Protein AF-A0A2M6RAQ0-F1 (afdb_monomer_lite)

Structure (mmCIF, N/CA/C/O backbone):
data_AF-A0A2M6RAQ0-F1
#
_entry.id   AF-A0A2M6RAQ0-F1
#
loop_
_atom_site.group_PDB
_atom_site.id
_atom_site.type_symbol
_atom_site.label_atom_id
_atom_site.label_alt_id
_atom_site.label_comp_id
_atom_site.label_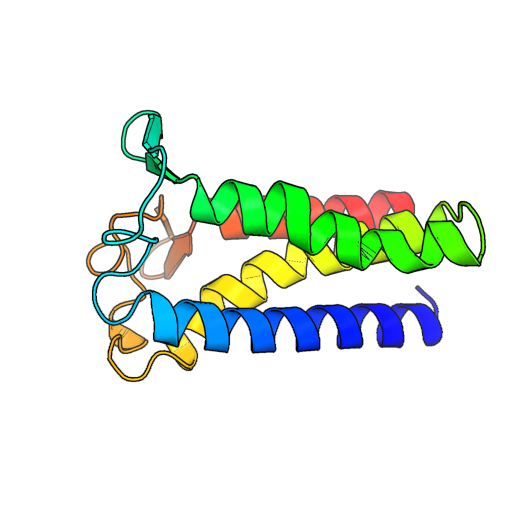asym_id
_atom_site.label_entity_id
_atom_site.label_seq_id
_atom_site.pdbx_PDB_ins_code
_atom_site.Cartn_x
_atom_site.Cartn_y
_atom_site.Cartn_z
_atom_site.occupancy
_atom_site.B_iso_or_equiv
_atom_site.auth_seq_id
_atom_site.auth_comp_id
_atom_site.auth_asym_id
_atom_site.auth_atom_id
_atom_site.pdbx_PDB_model_num
ATOM 1 N N . MET A 1 1 ? 1.925 4.044 -21.218 1.00 95.06 1 MET A N 1
ATOM 2 C CA . MET A 1 1 ? 1.913 2.630 -20.741 1.00 95.06 1 MET A CA 1
ATOM 3 C C . MET A 1 1 ? 1.610 1.641 -21.868 1.00 95.06 1 MET A C 1
ATOM 5 O O . MET A 1 1 ? 0.674 1.851 -22.633 1.00 95.06 1 MET A O 1
ATOM 9 N N . THR A 1 2 ? 2.380 0.558 -21.950 1.00 96.88 2 THR A N 1
ATOM 10 C CA . THR A 1 2 ? 2.241 -0.565 -22.895 1.00 96.88 2 THR A CA 1
ATOM 11 C C . THR A 1 2 ? 1.325 -1.677 -22.346 1.00 96.88 2 THR A C 1
ATOM 13 O O . THR A 1 2 ? 1.011 -1.672 -21.154 1.00 96.88 2 THR A O 1
ATOM 16 N N . PRO A 1 3 ? 0.905 -2.673 -23.157 1.00 97.75 3 PRO A N 1
ATOM 17 C CA . PRO A 1 3 ? 0.161 -3.832 -22.651 1.00 97.75 3 PRO A CA 1
ATOM 18 C C . PRO A 1 3 ? 0.882 -4.593 -21.527 1.00 97.75 3 PRO A C 1
ATOM 20 O O . PRO A 1 3 ? 0.240 -5.009 -20.565 1.00 97.75 3 PRO A O 1
ATOM 23 N N . SER A 1 4 ? 2.209 -4.731 -21.608 1.00 97.12 4 SER A N 1
ATOM 24 C CA . SER A 1 4 ? 3.012 -5.383 -20.565 1.00 97.12 4 SER A CA 1
ATOM 25 C C . SER A 1 4 ? 2.986 -4.602 -19.250 1.00 97.12 4 SER A C 1
ATOM 27 O O . SER A 1 4 ? 2.879 -5.207 -18.185 1.00 97.12 4 SER A O 1
ATOM 29 N N . ASP A 1 5 ? 2.998 -3.267 -19.312 1.00 98.12 5 ASP A N 1
ATOM 30 C CA . ASP A 1 5 ? 2.909 -2.417 -18.118 1.00 98.12 5 ASP A CA 1
ATOM 31 C C . ASP A 1 5 ? 1.579 -2.633 -17.385 1.00 98.12 5 ASP A C 1
ATOM 33 O O . ASP A 1 5 ? 1.542 -2.696 -16.158 1.00 98.12 5 ASP A O 1
ATOM 37 N N . TRP A 1 6 ? 0.481 -2.791 -18.132 1.00 98.19 6 TRP A N 1
ATOM 38 C CA . TRP A 1 6 ? -0.834 -3.070 -17.555 1.00 98.19 6 TRP A CA 1
ATOM 39 C C . TRP A 1 6 ? -0.921 -4.459 -16.919 1.00 98.19 6 TRP A C 1
ATOM 41 O O . TRP A 1 6 ? -1.605 -4.618 -15.908 1.00 98.19 6 TRP A O 1
ATOM 51 N N . ILE A 1 7 ? -0.199 -5.448 -17.454 1.00 98.44 7 ILE A N 1
ATOM 52 C CA . ILE A 1 7 ? -0.073 -6.768 -16.821 1.00 98.44 7 ILE A CA 1
ATOM 53 C C . ILE A 1 7 ? 0.669 -6.639 -15.488 1.00 98.44 7 ILE A C 1
ATOM 55 O O . ILE A 1 7 ? 0.181 -7.138 -14.476 1.00 98.44 7 ILE A O 1
ATOM 59 N N . VAL A 1 8 ? 1.807 -5.933 -15.460 1.00 98.38 8 VAL A N 1
ATOM 60 C CA . VAL A 1 8 ? 2.557 -5.674 -14.217 1.00 98.38 8 VAL A CA 1
ATOM 61 C C . VAL A 1 8 ? 1.675 -4.951 -13.203 1.00 98.38 8 VAL A C 1
ATOM 63 O O . VAL A 1 8 ? 1.560 -5.397 -12.064 1.00 98.38 8 VAL A O 1
ATOM 66 N N . PHE A 1 9 ? 0.994 -3.884 -13.625 1.00 98.69 9 PHE A N 1
ATOM 67 C CA . PHE A 1 9 ? 0.041 -3.161 -12.791 1.00 98.69 9 PHE A CA 1
ATOM 68 C C . PHE A 1 9 ? -1.016 -4.102 -12.201 1.00 98.69 9 PHE A C 1
ATOM 70 O O . PHE A 1 9 ? -1.206 -4.111 -10.987 1.00 98.69 9 PHE A O 1
ATOM 77 N N . GLY A 1 10 ? -1.659 -4.927 -13.033 1.00 98.69 10 GLY A N 1
ATOM 78 C CA . GLY A 1 10 ? -2.684 -5.878 -12.603 1.00 98.69 10 GLY A CA 1
ATOM 79 C C . GLY A 1 10 ? -2.167 -6.923 -11.613 1.00 98.69 10 GLY A C 1
ATOM 80 O O . GLY A 1 10 ? -2.848 -7.215 -10.632 1.00 98.69 10 GLY A O 1
ATOM 81 N N . LEU A 1 11 ? -0.949 -7.439 -11.811 1.00 98.62 11 LEU A N 1
ATOM 82 C CA . LEU A 1 11 ? -0.306 -8.362 -10.869 1.00 98.62 11 LEU A CA 1
ATOM 83 C C . LEU A 1 11 ? -0.052 -7.701 -9.512 1.00 98.62 11 LEU A C 1
ATOM 85 O O . LEU A 1 11 ? -0.335 -8.303 -8.477 1.00 98.62 11 LEU A O 1
ATOM 89 N N . VAL A 1 12 ? 0.422 -6.452 -9.508 1.00 98.69 12 VAL A N 1
ATOM 90 C CA . VAL A 1 12 ? 0.610 -5.679 -8.272 1.00 98.69 12 VAL A CA 1
ATOM 91 C C . VAL A 1 12 ? -0.733 -5.433 -7.582 1.00 98.69 12 VAL A C 1
ATOM 93 O O . VAL A 1 12 ? -0.826 -5.647 -6.377 1.00 98.69 12 VAL A O 1
ATOM 96 N N . GLN A 1 13 ? -1.791 -5.068 -8.317 1.00 98.75 13 GLN A N 1
ATOM 97 C CA . GLN A 1 13 ? -3.129 -4.916 -7.728 1.00 98.75 13 GLN A CA 1
ATOM 98 C C . GLN A 1 13 ? -3.641 -6.237 -7.138 1.00 98.75 13 GLN A C 1
ATOM 100 O O . GLN A 1 13 ? -4.160 -6.251 -6.027 1.00 98.75 13 GLN A O 1
ATOM 105 N N . GLY A 1 14 ? -3.455 -7.360 -7.835 1.00 98.75 14 GLY A N 1
ATOM 106 C CA . GLY A 1 14 ? -3.826 -8.682 -7.328 1.00 98.75 14 GLY A CA 1
ATOM 107 C C . GLY A 1 14 ? -3.082 -9.052 -6.042 1.00 98.75 14 GLY A C 1
ATOM 108 O O . GLY A 1 14 ? -3.698 -9.536 -5.093 1.00 98.75 14 GLY A O 1
ATOM 109 N N . ALA A 1 15 ? -1.779 -8.762 -5.974 1.00 98.56 15 ALA A N 1
ATOM 110 C CA . ALA A 1 15 ? -0.985 -8.955 -4.762 1.00 98.56 15 ALA A CA 1
ATOM 111 C C . ALA A 1 15 ? -1.482 -8.074 -3.604 1.00 98.56 15 ALA A C 1
ATOM 113 O O . ALA A 1 15 ? -1.571 -8.541 -2.476 1.00 98.56 15 ALA A O 1
ATOM 114 N N . MET A 1 16 ? -1.868 -6.829 -3.884 1.00 98.56 16 MET A N 1
ATOM 115 C CA . MET A 1 16 ? -2.429 -5.898 -2.899 1.00 98.56 16 MET A CA 1
ATOM 116 C C . MET A 1 16 ? -3.785 -6.361 -2.363 1.00 98.56 16 MET A C 1
ATOM 118 O O . MET A 1 16 ? -4.006 -6.344 -1.157 1.00 98.56 16 MET A O 1
ATOM 122 N N . VAL A 1 17 ? -4.665 -6.876 -3.225 1.00 98.69 17 VAL A N 1
ATOM 123 C CA . VAL A 1 17 ? -5.916 -7.510 -2.780 1.00 98.69 17 VAL A CA 1
ATOM 124 C C . VAL A 1 17 ? -5.618 -8.712 -1.879 1.00 98.69 17 VAL A C 1
ATOM 126 O O . VAL A 1 17 ? -6.244 -8.854 -0.835 1.00 98.69 17 VAL A O 1
ATOM 129 N N . ALA A 1 18 ? -4.650 -9.561 -2.237 1.00 98.44 18 ALA A N 1
ATOM 130 C CA . ALA A 1 18 ? -4.256 -10.691 -1.394 1.00 98.44 18 ALA A CA 1
ATOM 131 C C . ALA A 1 18 ? -3.695 -10.242 -0.030 1.00 98.44 18 ALA A C 1
ATOM 133 O O . ALA A 1 18 ? -4.007 -10.858 0.990 1.00 98.44 18 ALA A O 1
ATOM 134 N N . THR A 1 19 ? -2.927 -9.148 0.010 1.00 98.19 19 THR A N 1
ATOM 135 C CA . THR A 1 19 ? -2.464 -8.526 1.261 1.00 98.19 19 THR A CA 1
ATOM 136 C C . THR A 1 19 ? -3.636 -8.071 2.128 1.00 98.19 19 THR A C 1
ATOM 138 O O . THR A 1 19 ? -3.619 -8.360 3.319 1.00 98.19 19 THR A O 1
ATOM 141 N N . ALA A 1 20 ? -4.689 -7.491 1.544 1.00 98.12 20 ALA A N 1
ATOM 142 C CA . ALA A 1 20 ? -5.880 -7.072 2.290 1.00 98.12 20 ALA A CA 1
ATOM 143 C C . ALA A 1 20 ? -6.594 -8.248 2.976 1.00 98.12 20 ALA A C 1
ATOM 145 O O . ALA A 1 20 ? -7.050 -8.132 4.113 1.00 98.12 20 ALA A O 1
ATOM 146 N N . PHE A 1 21 ? -6.656 -9.415 2.317 1.00 98.19 21 PHE A N 1
ATOM 147 C CA . PHE A 1 21 ? -7.119 -10.644 2.971 1.00 98.19 21 PHE A CA 1
ATOM 148 C C . PHE A 1 21 ? -6.208 -11.013 4.141 1.00 98.19 21 PHE A C 1
ATOM 150 O O . PHE A 1 21 ? -6.691 -11.359 5.212 1.00 98.19 21 PHE A O 1
ATOM 157 N N . TRP A 1 22 ? -4.891 -10.938 3.980 1.00 96.81 22 TRP A N 1
ATOM 158 C CA . TRP A 1 22 ? -3.986 -11.265 5.077 1.00 96.81 22 TRP A CA 1
ATOM 159 C C . TRP A 1 22 ? -4.147 -10.302 6.266 1.00 96.81 22 TRP A C 1
ATOM 161 O O . TRP A 1 22 ? -4.319 -10.754 7.402 1.00 96.81 22 TRP A O 1
ATOM 171 N N . GLU A 1 23 ? -4.165 -8.994 6.009 1.00 96.38 23 GLU A N 1
ATOM 172 C CA . GLU A 1 23 ? -4.385 -7.966 7.026 1.00 96.38 23 GLU A CA 1
ATOM 173 C C . GLU A 1 23 ? -5.701 -8.182 7.768 1.00 96.38 23 GLU A C 1
ATOM 175 O O . GLU A 1 23 ? -5.710 -8.264 8.997 1.00 96.38 23 GLU A O 1
ATOM 180 N N . ALA A 1 24 ? -6.803 -8.361 7.040 1.00 96.50 24 ALA A N 1
ATOM 181 C CA . ALA A 1 24 ? -8.124 -8.514 7.631 1.00 96.50 24 ALA A CA 1
ATOM 182 C C . ALA A 1 24 ? -8.200 -9.674 8.637 1.00 96.50 24 ALA A C 1
ATOM 184 O O . ALA A 1 24 ? -8.805 -9.544 9.704 1.00 96.50 24 ALA A O 1
ATOM 185 N N . TYR A 1 25 ? -7.560 -10.805 8.326 1.00 95.31 25 TYR A N 1
ATOM 186 C CA . TYR A 1 25 ? -7.580 -11.987 9.189 1.00 95.31 25 TYR A CA 1
ATOM 187 C C . TYR A 1 25 ? -6.651 -11.851 10.400 1.00 95.31 25 TYR A C 1
ATOM 189 O O . TYR A 1 25 ? -6.949 -12.418 11.452 1.00 95.31 25 TYR A O 1
ATOM 197 N N . ILE A 1 26 ? -5.546 -11.106 10.285 1.00 94.25 26 ILE A N 1
ATOM 198 C CA . ILE A 1 26 ? -4.654 -10.842 11.423 1.00 94.25 26 ILE A CA 1
ATOM 199 C C . ILE A 1 26 ? -5.236 -9.767 12.345 1.00 94.25 26 ILE A C 1
ATOM 201 O O . ILE A 1 26 ? -5.137 -9.880 13.567 1.00 94.25 26 ILE A O 1
ATOM 205 N N . GLU A 1 27 ? -5.802 -8.700 11.788 1.00 95.00 27 GLU A N 1
ATOM 206 C CA . GLU A 1 27 ? -6.283 -7.557 12.564 1.00 95.00 27 GLU A CA 1
ATOM 207 C C . GLU A 1 27 ? -7.653 -7.793 13.202 1.00 95.00 27 GLU A C 1
ATOM 209 O O . GLU A 1 27 ? -7.920 -7.310 14.309 1.00 95.00 27 GLU A O 1
ATOM 214 N N . GLY A 1 28 ? -8.524 -8.542 12.524 1.0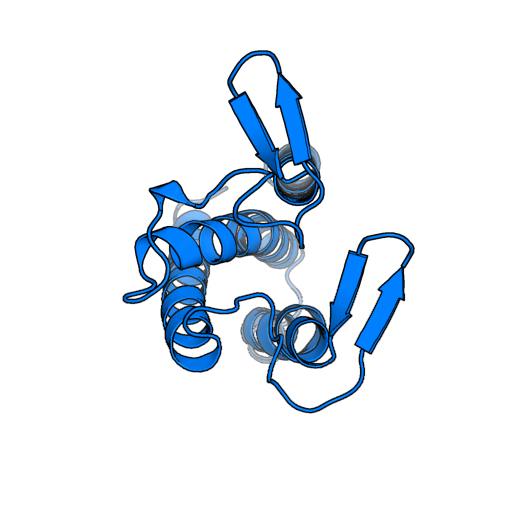0 94.38 28 GLY A N 1
ATOM 215 C CA . GLY A 1 28 ? -9.860 -8.854 13.009 1.00 94.38 28 GLY A CA 1
ATOM 216 C C . GLY A 1 28 ? -10.724 -7.597 13.217 1.00 94.38 28 GLY A C 1
ATOM 217 O O . GLY A 1 28 ? -10.749 -6.720 12.353 1.00 94.38 28 GLY A O 1
ATOM 218 N N . PRO A 1 29 ? -11.481 -7.490 14.328 1.00 93.94 29 PRO A N 1
ATOM 219 C CA . PRO A 1 29 ? -12.515 -6.463 14.494 1.00 93.94 29 PRO A CA 1
ATOM 220 C C . PRO A 1 29 ? -11.985 -5.102 14.966 1.00 93.94 29 PRO A C 1
ATOM 222 O O . PRO A 1 29 ? -12.740 -4.132 15.004 1.00 93.94 29 PRO A O 1
ATOM 225 N N . GLU A 1 30 ? -10.722 -5.028 15.381 1.00 91.06 30 GLU A N 1
ATOM 226 C CA . GLU A 1 30 ? -10.151 -3.810 15.958 1.00 91.06 30 GLU A CA 1
ATOM 227 C C . GLU A 1 30 ? -9.484 -2.912 14.913 1.00 91.06 30 GLU A C 1
ATOM 229 O O . GLU A 1 30 ? -9.433 -1.699 15.116 1.00 91.06 30 GLU A O 1
ATOM 234 N N . GLY A 1 31 ? -9.000 -3.507 13.817 1.00 90.94 31 GLY A N 1
ATOM 235 C CA . GLY A 1 31 ? -8.277 -2.820 12.749 1.00 90.94 31 GLY A CA 1
ATOM 236 C C . GLY A 1 31 ? -6.940 -2.212 13.176 1.00 90.94 31 GLY A C 1
ATOM 237 O O . GLY A 1 31 ? -6.571 -2.177 14.359 1.00 90.94 31 GLY A O 1
ATOM 238 N N . TRP A 1 32 ? -6.209 -1.712 12.183 1.00 91.81 32 TRP A N 1
ATOM 239 C CA . TRP A 1 32 ? -5.067 -0.812 12.342 1.00 91.81 32 TRP A CA 1
ATOM 240 C C . TRP A 1 32 ? -3.985 -1.331 13.303 1.00 91.81 32 TRP A C 1
ATOM 242 O O . TRP A 1 32 ? -3.439 -0.603 14.142 1.00 91.81 32 TRP A O 1
ATOM 252 N N . ALA A 1 33 ? -3.712 -2.631 13.234 1.00 92.25 33 ALA A N 1
ATOM 253 C CA . ALA A 1 33 ? -2.746 -3.343 14.058 1.00 92.25 33 ALA A CA 1
ATOM 254 C C . ALA A 1 33 ? -2.881 -3.070 15.574 1.00 92.25 33 ALA A C 1
ATOM 256 O O . ALA A 1 33 ? -1.895 -3.119 16.320 1.00 92.25 33 ALA A O 1
ATOM 257 N N . LYS A 1 34 ? -4.098 -2.784 16.073 1.00 90.50 34 LYS A N 1
ATOM 258 C CA . LYS A 1 34 ? -4.326 -2.354 17.467 1.00 90.50 34 LYS A CA 1
ATOM 259 C C . LYS A 1 34 ? -3.712 -3.312 18.491 1.00 90.50 34 LYS A C 1
ATOM 261 O O . LYS A 1 34 ? -3.059 -2.854 19.435 1.00 90.50 34 LYS A O 1
ATOM 266 N N . ASN A 1 35 ? -3.871 -4.616 18.265 1.00 91.50 35 ASN A N 1
ATOM 267 C CA . ASN A 1 35 ? -3.431 -5.686 19.165 1.00 91.50 35 ASN A CA 1
ATOM 268 C C . ASN A 1 35 ? -2.104 -6.341 18.756 1.00 91.50 35 ASN A C 1
ATOM 270 O O . ASN A 1 35 ? -1.682 -7.307 19.387 1.00 91.50 35 ASN A O 1
ATOM 274 N N . GLN A 1 36 ? -1.446 -5.847 17.707 1.00 92.38 36 GLN A N 1
ATOM 275 C CA . GLN A 1 36 ? -0.192 -6.429 17.246 1.00 92.38 36 GLN A CA 1
ATOM 276 C C . GLN A 1 36 ? 1.005 -5.920 18.062 1.00 92.38 36 GLN A C 1
ATOM 278 O O . GLN A 1 36 ? 0.986 -4.825 18.637 1.00 92.38 36 GLN A O 1
ATOM 283 N N . VAL A 1 37 ? 2.059 -6.737 18.109 1.00 94.25 37 VAL A N 1
ATOM 284 C CA . VAL A 1 37 ? 3.317 -6.425 18.798 1.00 94.25 37 VAL A CA 1
ATOM 285 C C . VAL A 1 37 ? 4.176 -5.441 18.001 1.00 94.25 37 VAL A C 1
ATOM 287 O O . VAL A 1 37 ? 4.067 -5.330 16.782 1.00 94.25 37 VAL A O 1
ATOM 290 N N . GLY A 1 38 ? 5.080 -4.754 18.699 1.00 95.44 38 GLY A N 1
ATOM 291 C CA . GLY A 1 38 ? 6.044 -3.832 18.102 1.00 95.44 38 GLY A CA 1
ATOM 292 C C . GLY A 1 38 ? 5.854 -2.388 18.554 1.00 95.44 38 GLY A C 1
ATOM 293 O O . GLY A 1 38 ? 5.018 -2.067 19.401 1.00 95.44 38 GLY A O 1
ATOM 294 N N . TRP A 1 39 ? 6.684 -1.505 18.008 1.00 96.88 39 TRP A N 1
ATOM 295 C CA . TRP A 1 39 ? 6.660 -0.088 18.344 1.00 96.88 39 TRP A CA 1
ATOM 296 C C . TRP A 1 39 ? 5.433 0.622 17.754 1.00 96.88 39 TRP A C 1
ATOM 298 O O . TRP A 1 39 ? 4.882 0.228 16.722 1.00 96.88 39 TRP A O 1
ATOM 308 N N . LYS A 1 40 ? 5.013 1.703 18.420 1.00 95.88 40 LYS A N 1
ATOM 309 C CA . LYS A 1 40 ? 3.919 2.586 18.001 1.00 95.88 40 LYS A CA 1
ATOM 310 C C . LYS A 1 40 ? 4.382 4.034 18.133 1.00 95.88 40 LYS A C 1
ATOM 312 O O . LYS A 1 40 ? 4.724 4.472 19.228 1.00 95.88 40 LYS A O 1
ATOM 317 N N . ILE A 1 41 ? 4.393 4.768 17.027 1.00 94.88 41 ILE A N 1
ATOM 318 C CA . ILE A 1 41 ? 4.795 6.175 16.956 1.00 94.88 41 ILE A CA 1
ATOM 319 C C . ILE A 1 41 ? 3.527 7.018 16.827 1.00 94.88 41 ILE A C 1
ATOM 321 O O . ILE A 1 41 ? 2.802 6.918 15.838 1.00 94.88 41 ILE A O 1
ATOM 325 N N . LYS A 1 42 ? 3.240 7.844 17.836 1.00 92.75 42 LYS A N 1
ATOM 326 C CA . LYS A 1 42 ? 2.088 8.756 17.822 1.00 92.75 42 LYS A CA 1
ATOM 327 C C . LYS A 1 42 ? 2.457 10.064 17.124 1.00 92.75 42 LYS A C 1
ATOM 329 O O . LYS A 1 42 ? 3.420 10.717 17.509 1.00 92.75 42 LYS A O 1
ATOM 334 N N . MET A 1 43 ? 1.662 10.457 16.136 1.00 88.12 43 MET A N 1
ATOM 335 C CA . MET A 1 43 ? 1.787 11.693 15.364 1.00 88.12 43 MET A CA 1
ATOM 336 C C . MET A 1 43 ? 0.447 12.435 15.412 1.00 88.12 43 MET A C 1
ATOM 338 O O . MET A 1 43 ? -0.414 12.276 14.548 1.00 88.12 43 MET A O 1
ATOM 342 N N . GLY A 1 44 ? 0.238 13.209 16.481 1.00 86.50 44 GLY A N 1
ATOM 343 C CA . GLY A 1 44 ? -1.054 13.845 16.754 1.00 86.50 44 GLY A CA 1
ATOM 344 C C . GLY A 1 44 ? -2.151 12.804 17.003 1.00 86.50 44 GLY A C 1
ATOM 345 O O . GLY A 1 44 ? -2.022 11.973 17.902 1.00 86.50 44 GLY A O 1
ATOM 346 N N . SER A 1 45 ? -3.223 12.847 16.207 1.00 82.62 45 SER A N 1
ATOM 347 C CA . SER A 1 45 ? -4.327 11.877 16.268 1.00 82.62 45 SER A CA 1
ATOM 348 C C . SER A 1 45 ? -4.028 10.546 15.571 1.00 82.62 45 SER A C 1
ATOM 350 O O . SER A 1 45 ? -4.770 9.585 15.746 1.00 82.62 45 SER A O 1
ATOM 352 N N . PHE A 1 46 ? -2.944 10.469 14.800 1.00 86.12 46 PHE A N 1
ATOM 353 C CA . PHE A 1 46 ? -2.563 9.285 14.043 1.00 86.12 46 PHE A CA 1
ATOM 354 C C . PHE A 1 46 ? -1.512 8.468 14.800 1.00 86.12 46 PHE A C 1
ATOM 356 O O . PHE A 1 46 ? -0.605 9.022 15.420 1.00 86.12 46 PHE A O 1
ATOM 363 N N . THR A 1 47 ? -1.606 7.140 14.751 1.00 91.69 47 THR A N 1
ATOM 364 C CA . THR A 1 47 ? -0.582 6.248 15.315 1.00 91.69 47 THR A CA 1
ATOM 365 C C . THR A 1 47 ? -0.029 5.363 14.217 1.00 91.69 47 THR A C 1
ATOM 367 O O . THR A 1 47 ? -0.755 4.549 13.657 1.00 91.69 47 THR A O 1
ATOM 370 N N . TYR A 1 48 ? 1.263 5.492 13.945 1.00 93.62 48 TYR A N 1
ATOM 371 C CA . TYR A 1 48 ? 1.967 4.631 13.009 1.00 93.62 48 TYR A CA 1
ATOM 372 C C . TYR A 1 48 ? 2.588 3.447 13.739 1.00 93.62 48 TYR A C 1
ATOM 374 O O . TYR A 1 48 ? 3.202 3.616 14.793 1.00 93.62 48 TYR A O 1
ATOM 382 N N . THR A 1 49 ? 2.423 2.239 13.214 1.00 95.69 49 THR A N 1
ATOM 383 C CA . THR A 1 49 ? 2.847 1.013 13.904 1.00 95.69 49 THR A CA 1
ATOM 384 C C . THR A 1 49 ? 4.011 0.346 13.185 1.00 95.69 49 THR A C 1
ATOM 386 O O . THR A 1 49 ? 4.101 0.433 11.960 1.00 95.69 49 THR A O 1
ATOM 389 N N . ALA A 1 50 ? 4.799 -0.437 13.921 1.00 96.69 50 ALA A N 1
ATOM 390 C CA . ALA A 1 50 ? 5.840 -1.288 13.352 1.00 96.69 50 ALA A CA 1
ATOM 391 C C . ALA A 1 50 ? 5.328 -2.157 12.200 1.00 96.69 50 ALA A C 1
ATOM 393 O O . ALA A 1 50 ? 5.995 -2.254 11.178 1.00 96.69 50 ALA A O 1
ATOM 394 N N . TYR A 1 51 ? 4.131 -2.727 12.354 1.00 95.25 51 TYR A N 1
ATOM 395 C CA . TYR A 1 51 ? 3.469 -3.532 11.334 1.00 95.25 51 TYR A CA 1
ATOM 396 C C . TYR A 1 51 ? 3.400 -2.829 9.971 1.00 95.25 51 TYR A C 1
ATOM 398 O O . TYR A 1 51 ? 4.067 -3.248 9.027 1.00 95.25 51 TYR A O 1
ATOM 406 N N . HIS A 1 52 ? 2.686 -1.702 9.908 1.00 95.38 52 HIS A N 1
ATOM 407 C CA . HIS A 1 52 ? 2.568 -0.887 8.701 1.00 95.38 52 HIS A CA 1
ATOM 408 C C . HIS A 1 52 ? 3.933 -0.459 8.132 1.00 95.38 52 HIS A C 1
ATOM 410 O O . HIS A 1 52 ? 4.115 -0.428 6.919 1.00 95.38 52 HIS A O 1
ATOM 416 N N . PHE A 1 53 ? 4.929 -0.161 8.974 1.00 97.00 53 PHE A N 1
ATOM 417 C CA . PHE A 1 53 ? 6.271 0.155 8.478 1.00 97.00 53 PHE A CA 1
ATOM 418 C C . PHE A 1 53 ? 6.931 -1.028 7.771 1.00 97.00 53 PHE A C 1
ATOM 420 O O . PHE A 1 53 ? 7.370 -0.891 6.630 1.00 97.00 53 PHE A O 1
ATOM 427 N N . TRP A 1 54 ? 6.988 -2.186 8.428 1.00 97.44 54 TRP A N 1
ATOM 428 C CA . TRP A 1 54 ? 7.619 -3.372 7.856 1.00 97.44 54 TRP A CA 1
ATOM 429 C C . TRP A 1 54 ? 6.883 -3.867 6.614 1.00 97.44 54 TRP A C 1
ATOM 431 O O . TRP A 1 54 ? 7.534 -4.315 5.676 1.00 97.44 54 TRP A O 1
ATOM 441 N N . LEU A 1 55 ? 5.559 -3.737 6.564 1.00 97.00 55 LEU A N 1
ATOM 442 C CA . LEU A 1 55 ? 4.775 -4.126 5.400 1.00 97.00 55 LEU A CA 1
ATOM 443 C C . LEU A 1 55 ? 4.978 -3.159 4.220 1.00 97.00 55 LEU A C 1
ATOM 445 O O . LEU A 1 55 ? 5.452 -3.570 3.159 1.00 97.00 55 LEU A O 1
ATOM 449 N N . TYR A 1 56 ? 4.682 -1.870 4.415 1.00 96.62 56 TYR A N 1
ATOM 450 C CA . TYR A 1 56 ? 4.600 -0.887 3.328 1.00 96.62 56 TYR A CA 1
ATOM 451 C C . TYR A 1 56 ? 5.941 -0.245 2.952 1.00 96.62 56 TYR A C 1
ATOM 453 O O . TYR A 1 56 ? 6.129 0.157 1.810 1.00 96.62 56 TYR A O 1
ATOM 461 N N . TRP A 1 57 ? 6.906 -0.148 3.865 1.00 97.06 57 TRP A N 1
ATOM 462 C CA . TRP A 1 57 ? 8.194 0.505 3.568 1.00 97.06 57 TRP A CA 1
ATOM 463 C C . TRP A 1 57 ? 9.354 -0.462 3.398 1.00 97.06 57 TRP A C 1
ATOM 465 O O . TRP A 1 57 ? 10.411 -0.053 2.923 1.00 97.06 57 TRP A O 1
ATOM 475 N N . VAL A 1 58 ? 9.165 -1.732 3.758 1.00 98.19 58 VAL A N 1
ATOM 476 C CA . VAL A 1 58 ? 10.220 -2.743 3.664 1.00 98.19 58 VAL A CA 1
ATOM 477 C C . VAL A 1 58 ? 9.781 -3.901 2.779 1.00 98.19 58 VAL A C 1
ATOM 479 O O . VAL A 1 58 ? 10.306 -4.049 1.682 1.00 98.19 58 VAL A O 1
ATOM 482 N N . MET A 1 59 ? 8.804 -4.700 3.205 1.00 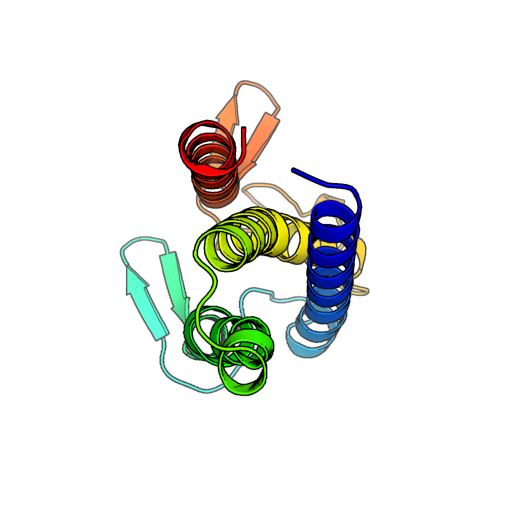98.31 59 MET A N 1
ATOM 483 C CA . MET A 1 59 ? 8.442 -5.944 2.526 1.00 98.31 59 MET A CA 1
ATOM 484 C C . MET A 1 59 ? 7.936 -5.706 1.102 1.00 98.31 59 MET A C 1
ATOM 486 O O . MET A 1 59 ? 8.512 -6.252 0.163 1.00 98.31 59 MET A O 1
ATOM 490 N N . ILE A 1 60 ? 6.892 -4.890 0.919 1.00 98.06 60 ILE A N 1
ATOM 491 C CA . ILE A 1 60 ? 6.320 -4.660 -0.414 1.00 98.06 60 ILE A CA 1
ATOM 492 C C . ILE A 1 60 ? 7.348 -4.002 -1.351 1.00 98.06 60 ILE A C 1
ATOM 494 O O . ILE A 1 60 ? 7.558 -4.546 -2.434 1.00 98.06 60 ILE A O 1
ATOM 498 N N . PRO A 1 61 ? 8.057 -2.918 -0.971 1.00 98.06 61 PRO A N 1
ATOM 499 C CA . PRO A 1 61 ? 9.097 -2.347 -1.824 1.00 98.06 61 PRO A CA 1
ATOM 500 C C . PRO A 1 61 ? 10.197 -3.340 -2.211 1.00 98.06 61 PRO A C 1
ATOM 502 O O . PRO A 1 61 ? 10.605 -3.356 -3.369 1.00 98.06 61 PRO A O 1
ATOM 505 N N . LEU A 1 62 ? 10.650 -4.200 -1.290 1.00 98.44 62 LEU A N 1
ATOM 506 C CA . LEU A 1 62 ? 11.647 -5.230 -1.601 1.00 98.44 62 LEU A CA 1
ATOM 507 C C . LEU A 1 62 ? 11.117 -6.263 -2.600 1.00 98.44 62 LEU A C 1
ATOM 509 O O . LEU A 1 62 ? 11.832 -6.618 -3.534 1.00 98.44 62 LEU A O 1
ATOM 513 N N . LEU A 1 63 ? 9.869 -6.717 -2.444 1.00 98.25 63 LEU A N 1
ATOM 514 C CA . LEU A 1 63 ? 9.240 -7.646 -3.388 1.00 98.25 63 LEU A CA 1
ATOM 515 C C . LEU A 1 63 ? 9.072 -7.013 -4.774 1.00 98.25 63 LEU A C 1
ATOM 517 O O . LEU A 1 63 ? 9.386 -7.644 -5.782 1.00 98.25 63 LEU A O 1
ATOM 521 N N . LEU A 1 64 ? 8.638 -5.751 -4.830 1.00 98.19 64 LEU A N 1
ATOM 522 C CA . LEU A 1 64 ? 8.528 -5.005 -6.084 1.00 98.19 64 LEU A CA 1
ATOM 523 C C . LEU A 1 64 ? 9.897 -4.713 -6.710 1.00 98.19 64 LEU A C 1
ATOM 525 O O . LEU A 1 64 ? 9.974 -4.533 -7.919 1.00 98.19 64 LEU A O 1
ATOM 529 N N . ALA A 1 65 ? 10.977 -4.698 -5.926 1.00 97.69 65 ALA A N 1
ATOM 530 C CA . ALA A 1 65 ? 12.330 -4.484 -6.427 1.00 97.69 65 ALA A CA 1
ATOM 531 C C . ALA A 1 65 ? 13.000 -5.748 -6.999 1.00 97.69 65 ALA A C 1
ATOM 533 O O . ALA A 1 65 ? 14.034 -5.627 -7.658 1.00 97.69 65 ALA A O 1
ATOM 534 N N . ILE A 1 66 ? 12.424 -6.944 -6.798 1.00 98.06 66 ILE A N 1
ATOM 535 C CA . ILE A 1 66 ? 12.975 -8.214 -7.308 1.00 98.06 66 ILE A CA 1
ATOM 536 C C . ILE A 1 66 ? 13.309 -8.155 -8.810 1.00 98.06 66 ILE A C 1
ATOM 538 O O . ILE A 1 66 ? 14.416 -8.563 -9.164 1.00 98.06 66 ILE A O 1
ATOM 542 N N . PRO A 1 67 ? 12.442 -7.634 -9.705 1.00 97.06 67 PRO A N 1
ATOM 543 C CA . PRO A 1 67 ? 12.763 -7.540 -11.126 1.00 97.06 67 PRO A CA 1
ATOM 544 C C . PRO A 1 67 ? 14.075 -6.795 -11.391 1.00 97.06 67 PRO A C 1
ATOM 546 O O . PRO A 1 67 ? 14.877 -7.276 -12.184 1.00 97.06 67 PRO A O 1
ATOM 549 N N . PHE A 1 68 ? 14.363 -5.698 -10.678 1.00 97.88 68 PHE A N 1
ATOM 550 C CA . PHE A 1 68 ? 15.593 -4.919 -10.881 1.00 97.88 68 PHE A CA 1
ATOM 551 C C . PHE A 1 68 ? 16.864 -5.685 -10.518 1.00 97.88 68 PHE A C 1
ATOM 553 O O . PHE A 1 68 ? 17.911 -5.455 -11.119 1.00 97.88 68 PHE A O 1
ATOM 560 N N . ALA A 1 69 ? 16.781 -6.618 -9.567 1.00 97.25 69 ALA A N 1
ATOM 561 C CA . ALA A 1 69 ? 17.897 -7.499 -9.238 1.00 97.25 69 ALA A CA 1
ATOM 562 C C . ALA A 1 69 ? 18.167 -8.542 -10.339 1.00 97.25 69 ALA A C 1
ATOM 564 O O . ALA A 1 69 ? 19.284 -9.043 -10.440 1.00 97.25 69 ALA A O 1
ATOM 565 N N . LEU A 1 70 ? 17.158 -8.870 -11.155 1.00 97.25 70 LEU A N 1
ATOM 566 C CA . LEU A 1 70 ? 17.239 -9.898 -12.195 1.00 97.25 70 LEU A CA 1
ATOM 567 C C . LEU A 1 70 ? 17.571 -9.326 -13.576 1.00 97.25 70 LEU A C 1
ATOM 569 O O . LEU A 1 70 ? 18.369 -9.914 -14.300 1.00 97.25 70 LEU A O 1
ATOM 573 N N . ILE A 1 71 ? 16.950 -8.205 -13.949 1.00 95.94 71 ILE A N 1
ATOM 574 C CA . ILE A 1 71 ? 17.055 -7.629 -15.301 1.00 95.94 71 ILE A CA 1
ATOM 575 C C . ILE A 1 71 ? 17.838 -6.311 -15.337 1.00 95.94 71 ILE A C 1
ATOM 577 O O . ILE A 1 71 ? 18.076 -5.771 -16.414 1.00 95.94 71 ILE A O 1
ATOM 581 N N . GLY A 1 72 ? 18.269 -5.808 -14.176 1.00 97.69 72 GLY A N 1
ATOM 582 C CA . GLY A 1 72 ? 18.905 -4.502 -14.039 1.00 97.69 72 GLY A CA 1
ATOM 583 C C . GLY A 1 72 ? 17.901 -3.358 -13.884 1.00 97.69 72 GLY A C 1
ATOM 584 O O . GLY A 1 72 ? 16.687 -3.557 -13.852 1.00 97.69 72 GLY A O 1
ATOM 585 N N . TRP A 1 73 ? 18.424 -2.139 -13.741 1.00 98.00 73 TRP A N 1
ATOM 586 C CA . TRP A 1 73 ? 17.603 -0.943 -13.565 1.00 98.00 73 TRP A CA 1
ATOM 587 C C . TRP A 1 73 ? 16.879 -0.566 -14.858 1.00 98.00 73 TRP A C 1
ATOM 589 O O . TRP A 1 73 ? 17.512 -0.347 -15.890 1.00 98.00 73 TRP A O 1
ATOM 599 N N . ASP A 1 74 ? 15.564 -0.404 -14.760 1.00 97.81 74 ASP A N 1
ATOM 600 C CA . ASP A 1 74 ? 14.720 0.134 -15.819 1.00 97.81 74 ASP A CA 1
ATOM 601 C C . ASP A 1 74 ? 13.863 1.260 -15.227 1.00 97.81 74 ASP A C 1
ATOM 603 O O . ASP A 1 74 ? 13.012 1.038 -14.362 1.00 97.81 74 ASP A O 1
ATOM 607 N N . THR A 1 75 ? 14.123 2.493 -15.668 1.00 98.19 75 THR A N 1
ATOM 608 C CA . THR A 1 75 ? 13.447 3.689 -15.146 1.00 98.19 75 THR A CA 1
ATOM 609 C C . THR A 1 75 ? 11.950 3.683 -15.455 1.00 98.19 75 THR A C 1
ATOM 611 O O . THR A 1 75 ? 11.163 4.173 -14.648 1.00 98.19 75 THR A O 1
ATOM 614 N N . HIS A 1 76 ? 11.540 3.130 -16.599 1.00 97.88 76 HIS A N 1
ATOM 615 C CA . HIS A 1 76 ? 10.128 3.056 -16.971 1.00 97.88 76 HIS A CA 1
ATOM 616 C C . HIS A 1 76 ? 9.392 2.063 -16.069 1.00 97.88 76 HIS A C 1
ATOM 618 O O . HIS A 1 76 ? 8.396 2.420 -15.441 1.00 97.88 76 HIS A O 1
ATOM 624 N N . LEU A 1 77 ? 9.934 0.854 -15.904 1.00 98.31 77 LEU A N 1
ATOM 625 C CA . LEU A 1 77 ? 9.402 -0.161 -14.994 1.00 98.31 77 LEU A CA 1
ATOM 626 C C . LEU A 1 77 ? 9.356 0.342 -13.548 1.00 98.31 77 LEU A C 1
ATOM 628 O O . LEU A 1 77 ? 8.379 0.087 -12.847 1.00 98.31 77 LEU A O 1
ATOM 632 N N . PHE A 1 78 ? 10.372 1.085 -13.102 1.00 98.62 78 PHE A N 1
ATOM 633 C CA . PHE A 1 78 ? 10.362 1.737 -11.792 1.00 98.62 78 PHE A CA 1
ATOM 634 C C . PHE A 1 78 ? 9.130 2.618 -11.612 1.00 98.62 78 PHE A C 1
ATOM 636 O O . PHE A 1 78 ? 8.394 2.443 -10.640 1.00 98.62 78 PHE A O 1
ATOM 643 N N . TRP A 1 79 ? 8.844 3.504 -12.565 1.00 98.62 79 TRP A N 1
ATOM 644 C CA . TRP A 1 79 ? 7.669 4.364 -12.466 1.00 98.62 79 TRP A CA 1
ATOM 645 C C . TRP A 1 79 ? 6.351 3.600 -12.609 1.00 98.62 79 TRP A C 1
ATOM 647 O O . TRP A 1 79 ? 5.396 3.940 -11.911 1.00 98.62 79 TRP A O 1
ATOM 657 N N . VAL A 1 80 ? 6.299 2.529 -13.410 1.00 98.69 80 VAL A N 1
ATOM 658 C CA . VAL A 1 80 ? 5.135 1.625 -13.470 1.00 98.69 80 VAL A CA 1
ATOM 659 C C . VAL A 1 80 ? 4.877 0.983 -12.105 1.00 98.69 80 VAL A C 1
ATOM 661 O O . VAL A 1 80 ? 3.736 0.961 -11.644 1.00 98.69 80 VAL A O 1
ATOM 664 N N . LEU A 1 81 ? 5.919 0.500 -11.424 1.00 98.69 81 LEU A N 1
ATOM 665 C CA . LEU A 1 81 ? 5.801 -0.122 -10.104 1.00 98.69 81 LEU A CA 1
ATOM 666 C C . LEU A 1 81 ? 5.446 0.893 -9.014 1.00 98.69 81 LEU A C 1
ATOM 668 O O . LEU A 1 81 ? 4.605 0.589 -8.174 1.00 98.69 81 LEU A O 1
ATOM 672 N N . VAL A 1 82 ? 6.013 2.104 -9.043 1.00 98.62 82 VAL A N 1
ATOM 673 C CA . VAL A 1 82 ? 5.628 3.192 -8.125 1.00 98.62 82 VAL A CA 1
ATOM 674 C C . VAL A 1 82 ? 4.161 3.569 -8.326 1.00 98.62 82 VAL A C 1
ATOM 676 O O . VAL A 1 82 ? 3.413 3.668 -7.353 1.00 98.62 82 VAL A O 1
ATOM 679 N N . PHE A 1 83 ? 3.722 3.733 -9.575 1.00 98.75 83 PHE A N 1
ATOM 680 C CA . PHE A 1 83 ? 2.324 4.001 -9.908 1.00 98.75 83 PHE A CA 1
ATOM 681 C C . PHE A 1 83 ? 1.397 2.888 -9.401 1.00 98.75 83 PHE A C 1
ATOM 683 O O . PHE A 1 83 ? 0.408 3.158 -8.712 1.00 98.75 83 PHE A O 1
ATOM 690 N N . ALA A 1 84 ? 1.749 1.632 -9.683 1.00 98.69 84 ALA A N 1
ATOM 691 C CA . ALA A 1 84 ? 0.991 0.470 -9.246 1.00 98.69 84 ALA A CA 1
ATOM 692 C C . ALA A 1 84 ? 0.945 0.345 -7.717 1.00 98.69 84 ALA A C 1
ATOM 694 O O . ALA A 1 84 ? -0.102 0.014 -7.169 1.00 98.69 84 ALA A O 1
ATOM 695 N N . TYR A 1 85 ? 2.043 0.652 -7.027 1.00 98.69 85 TYR A N 1
ATOM 696 C CA . TYR A 1 85 ? 2.138 0.637 -5.571 1.00 98.69 85 TYR A CA 1
ATOM 697 C C . TYR A 1 85 ? 1.268 1.720 -4.918 1.00 98.69 85 TYR A C 1
ATOM 699 O O . TYR A 1 85 ? 0.525 1.432 -3.980 1.00 98.69 85 TYR A O 1
ATOM 707 N N . LEU A 1 86 ? 1.298 2.955 -5.432 1.00 98.50 86 LEU A N 1
ATOM 708 C CA . LEU A 1 86 ? 0.496 4.060 -4.895 1.00 98.50 86 LEU A CA 1
ATOM 709 C C . LEU A 1 86 ? -1.004 3.760 -4.963 1.00 98.50 86 LEU A C 1
ATOM 711 O O . LEU A 1 86 ? -1.696 3.904 -3.958 1.00 98.50 86 LEU A O 1
ATOM 715 N N . LEU A 1 87 ? -1.497 3.288 -6.112 1.00 98.50 87 LEU A N 1
ATOM 716 C CA . LEU A 1 87 ? -2.894 2.857 -6.234 1.00 98.50 87 LEU A CA 1
ATOM 717 C C . LEU A 1 87 ? -3.160 1.572 -5.447 1.00 98.50 87 LEU A C 1
ATOM 719 O O . LEU A 1 87 ? -4.178 1.465 -4.771 1.00 98.50 87 LEU A O 1
ATOM 723 N N . GLY A 1 88 ? -2.210 0.642 -5.476 1.00 98.44 88 GLY A N 1
ATOM 724 C CA . GLY A 1 88 ? -2.284 -0.650 -4.810 1.00 98.44 88 GLY A CA 1
ATOM 725 C C . GLY A 1 88 ? -2.497 -0.550 -3.310 1.00 98.44 88 GLY A C 1
ATOM 726 O O . GLY A 1 88 ? -3.379 -1.211 -2.785 1.00 98.44 88 GLY A O 1
ATOM 727 N N . THR A 1 89 ? -1.777 0.336 -2.627 1.00 97.81 89 THR A N 1
ATOM 728 C CA . THR A 1 89 ? -1.977 0.566 -1.185 1.00 97.81 89 THR A CA 1
ATOM 729 C C . THR A 1 89 ? -3.326 1.205 -0.851 1.00 97.81 89 THR A C 1
ATOM 731 O O . THR A 1 89 ? -3.796 1.087 0.273 1.00 97.81 89 THR A O 1
ATOM 734 N N . THR A 1 90 ? -3.964 1.916 -1.785 1.00 97.88 90 THR A N 1
ATOM 735 C CA . THR A 1 90 ? -5.349 2.386 -1.612 1.00 97.88 90 THR A CA 1
ATOM 736 C C . THR A 1 90 ? -6.355 1.269 -1.874 1.00 97.88 90 THR A C 1
ATOM 738 O O . THR A 1 90 ? -7.349 1.173 -1.161 1.00 97.88 90 THR A O 1
ATOM 741 N N . VAL A 1 91 ? -6.104 0.426 -2.880 1.00 98.38 91 VAL A N 1
ATOM 742 C CA . VAL A 1 91 ? -6.935 -0.749 -3.173 1.00 98.38 91 VAL A CA 1
ATOM 743 C C . VAL A 1 91 ? -6.898 -1.737 -2.014 1.00 98.38 91 VAL A C 1
ATOM 745 O O . VAL A 1 91 ? -7.951 -2.209 -1.612 1.00 98.38 91 VAL A O 1
ATOM 748 N N . GLU A 1 92 ? -5.715 -2.025 -1.479 1.00 98.25 92 GLU A N 1
ATOM 749 C CA . GLU A 1 92 ? -5.500 -2.901 -0.328 1.00 98.25 92 GLU A CA 1
ATOM 750 C C . GLU A 1 92 ? -6.345 -2.436 0.872 1.00 98.25 92 GLU A C 1
ATOM 752 O O . GLU A 1 92 ? -7.261 -3.148 1.279 1.00 98.25 92 GLU A O 1
ATOM 757 N N . ASP A 1 93 ? -6.141 -1.198 1.327 1.00 96.75 93 ASP A N 1
ATOM 758 C CA . ASP A 1 93 ? -6.802 -0.661 2.520 1.00 96.75 93 ASP A CA 1
ATOM 759 C C . ASP A 1 93 ? -8.328 -0.614 2.338 1.00 96.75 93 ASP A C 1
ATOM 761 O O . ASP A 1 93 ? -9.089 -0.954 3.240 1.00 96.75 93 ASP A O 1
ATOM 765 N N . PHE A 1 94 ? -8.809 -0.282 1.134 1.00 96.94 94 PHE A N 1
ATOM 766 C CA . PHE A 1 94 ? -10.241 -0.323 0.832 1.00 96.94 94 PHE A CA 1
ATOM 767 C C . PHE A 1 94 ? -10.779 -1.756 0.860 1.00 96.94 94 PHE A C 1
ATOM 769 O O . PHE A 1 94 ? -11.845 -2.022 1.422 1.00 96.94 94 PHE A O 1
ATOM 776 N N . MET A 1 95 ? -10.042 -2.687 0.252 1.00 98.06 95 MET A N 1
ATOM 777 C CA . MET A 1 95 ? -10.422 -4.090 0.188 1.00 98.06 95 MET A CA 1
ATOM 778 C C . MET A 1 95 ? -10.429 -4.740 1.561 1.00 98.06 95 MET A C 1
ATOM 780 O O . MET A 1 95 ? -11.261 -5.617 1.764 1.00 98.06 95 MET A O 1
ATOM 784 N N . TRP A 1 96 ? -9.624 -4.274 2.518 1.00 97.44 96 TRP A N 1
ATOM 785 C CA . TRP A 1 96 ? -9.701 -4.708 3.911 1.00 97.44 96 TRP A CA 1
ATOM 786 C C . TRP A 1 96 ? -11.139 -4.618 4.440 1.00 97.44 96 TRP A C 1
ATOM 788 O O . TRP A 1 96 ? -11.672 -5.593 4.964 1.00 97.44 96 TRP A O 1
ATOM 798 N N . PHE A 1 97 ? -11.838 -3.503 4.197 1.00 96.19 97 PHE A N 1
ATOM 799 C CA . PHE A 1 97 ? -13.239 -3.315 4.614 1.00 96.19 97 PHE A CA 1
ATOM 800 C C . PHE A 1 97 ? -14.241 -4.171 3.833 1.00 96.19 97 PHE A C 1
ATOM 802 O O . PHE A 1 97 ? -15.357 -4.402 4.304 1.00 96.19 97 PHE A O 1
ATOM 809 N N . VAL A 1 98 ? -13.873 -4.605 2.628 1.00 96.75 98 VAL A N 1
ATOM 810 C CA . VAL A 1 98 ? -14.701 -5.467 1.777 1.00 96.75 98 VAL A CA 1
ATOM 811 C C . VAL A 1 98 ? -14.565 -6.932 2.192 1.00 96.75 98 VAL A C 1
ATOM 813 O O . VAL A 1 98 ? -15.558 -7.658 2.195 1.00 96.75 98 VAL A O 1
ATOM 816 N N . VAL A 1 99 ? -13.351 -7.371 2.533 1.00 97.31 99 VAL A N 1
ATOM 817 C CA . VAL A 1 99 ? -13.023 -8.789 2.752 1.00 97.31 99 VAL A CA 1
ATOM 818 C C . VAL A 1 99 ? -12.980 -9.185 4.226 1.00 97.31 99 VAL A C 1
ATOM 820 O O . VAL A 1 99 ? -12.983 -10.379 4.524 1.00 97.31 99 VAL A O 1
ATOM 823 N N . ASN A 1 100 ? -12.947 -8.227 5.158 1.00 97.62 100 ASN A N 1
ATOM 824 C CA . ASN A 1 100 ? -12.877 -8.535 6.581 1.00 97.62 100 ASN A CA 1
ATOM 825 C C . ASN A 1 100 ? -14.182 -9.179 7.093 1.00 97.62 100 ASN A C 1
ATOM 827 O O . ASN A 1 100 ? -15.236 -8.537 7.091 1.00 97.62 100 ASN A O 1
ATOM 831 N N . PRO A 1 101 ? -14.132 -10.428 7.603 1.00 95.81 101 PRO A N 1
ATOM 832 C CA . PRO A 1 101 ? -15.330 -11.168 7.999 1.00 95.81 101 PRO A CA 1
ATOM 833 C C . PRO A 1 101 ? -15.996 -10.627 9.272 1.00 95.81 101 PRO A C 1
ATOM 835 O O . PRO A 1 101 ? -17.153 -10.942 9.545 1.00 95.81 101 PRO A O 1
ATOM 838 N N . VAL A 1 102 ? -15.274 -9.842 10.075 1.00 96.75 102 VAL A N 1
ATOM 839 C CA . VAL A 1 102 ? -15.720 -9.352 11.390 1.00 96.75 102 VAL A CA 1
ATOM 840 C C . VAL A 1 102 ? -15.767 -7.825 11.475 1.00 96.75 102 VAL A C 1
ATOM 842 O O . VAL A 1 102 ? -16.154 -7.270 12.508 1.00 96.75 102 VAL A O 1
ATOM 845 N N . TYR A 1 103 ? -15.428 -7.134 10.386 1.00 96.25 103 TYR A N 1
ATOM 846 C CA . TYR A 1 103 ? -15.498 -5.685 10.278 1.00 96.25 103 TYR A CA 1
ATOM 847 C C . TYR A 1 103 ? -16.266 -5.277 9.012 1.00 96.25 103 TYR A C 1
ATOM 849 O O . TYR A 1 103 ? -15.691 -5.211 7.931 1.00 96.25 103 TYR A O 1
ATOM 857 N N . PRO A 1 104 ? -17.580 -5.004 9.115 1.00 93.00 104 PRO A N 1
ATOM 858 C CA . PRO A 1 104 ? -18.408 -4.784 7.937 1.00 93.00 104 PR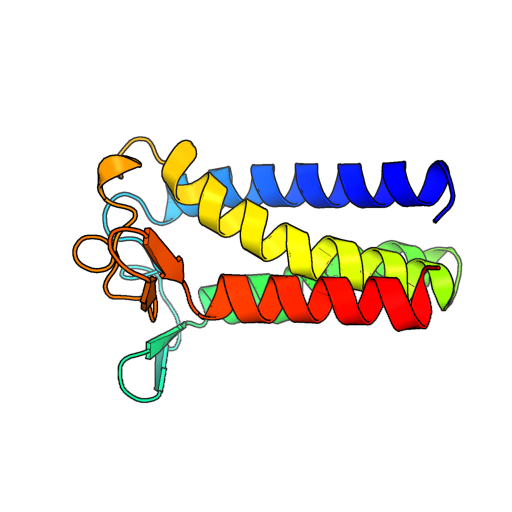O A CA 1
ATOM 859 C C . PRO A 1 104 ? -18.080 -3.462 7.239 1.00 93.00 104 PRO A C 1
ATOM 861 O O . PRO A 1 104 ? -17.864 -2.441 7.896 1.00 93.00 104 PRO A O 1
ATOM 864 N N . PHE A 1 105 ? -18.200 -3.453 5.910 1.00 93.94 105 PHE A N 1
ATOM 865 C CA . PHE A 1 105 ? -18.021 -2.268 5.064 1.00 93.94 105 PHE A CA 1
ATOM 866 C C . PHE A 1 105 ? -18.847 -1.047 5.509 1.00 93.94 105 PHE A C 1
ATOM 868 O O . PHE A 1 105 ? -18.418 0.091 5.353 1.00 93.94 105 PHE A O 1
ATOM 875 N N . SER A 1 106 ? -20.007 -1.248 6.144 1.00 92.25 106 SER A N 1
ATOM 876 C CA . SER A 1 106 ? -20.829 -0.153 6.683 1.00 92.25 106 SER A CA 1
ATOM 877 C C . SER A 1 106 ? -20.122 0.692 7.753 1.00 92.25 106 SER A C 1
ATOM 879 O O . SER A 1 106 ? -20.579 1.791 8.063 1.00 92.25 106 SER A O 1
ATOM 881 N N . LYS A 1 107 ? -19.028 0.191 8.341 1.00 93.12 107 LYS A N 1
ATOM 882 C CA . LYS A 1 107 ? -18.178 0.928 9.282 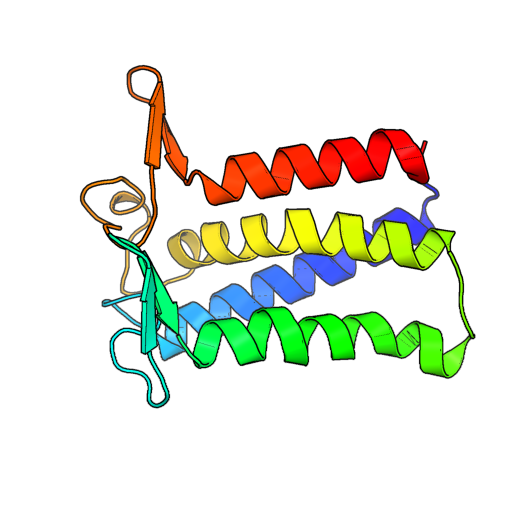1.00 93.12 107 LYS A CA 1
ATOM 883 C C . LYS A 1 107 ? -17.091 1.765 8.596 1.00 93.12 107 LYS A C 1
ATOM 885 O O . LYS A 1 107 ? -16.400 2.497 9.297 1.00 93.12 107 LYS A O 1
ATOM 890 N N . PHE A 1 108 ? -16.955 1.710 7.269 1.00 94.56 108 PHE A N 1
ATOM 891 C CA . PHE A 1 108 ? -16.021 2.546 6.510 1.00 94.56 108 PHE A CA 1
ATOM 892 C C . PHE A 1 108 ? -16.500 4.005 6.465 1.00 94.56 108 PHE A C 1
ATOM 894 O O . PHE A 1 108 ? -17.128 4.470 5.516 1.00 94.56 108 PHE A O 1
ATOM 901 N N . ASN A 1 109 ? -16.281 4.704 7.572 1.00 93.75 109 ASN A N 1
ATOM 902 C CA . ASN A 1 109 ? -16.621 6.101 7.802 1.00 93.75 109 ASN A CA 1
ATOM 903 C C . ASN A 1 109 ? -15.808 6.634 8.991 1.00 93.75 109 ASN A C 1
ATOM 905 O O . ASN A 1 109 ? -15.209 5.862 9.750 1.00 93.75 109 ASN A O 1
ATOM 909 N N . ALA A 1 110 ? -15.835 7.951 9.191 1.00 92.62 110 ALA A N 1
ATOM 910 C CA . ALA A 1 110 ? -15.060 8.630 10.227 1.00 92.62 110 ALA A CA 1
ATOM 911 C C . ALA A 1 110 ? -15.351 8.146 11.656 1.00 92.62 110 ALA A C 1
ATOM 913 O O . ALA A 1 110 ? -14.474 8.209 12.514 1.00 92.62 110 ALA A O 1
ATOM 914 N N . GLN A 1 111 ? -16.565 7.658 11.922 1.00 92.19 111 GLN A N 1
ATOM 915 C CA . GLN A 1 111 ? -16.950 7.150 13.237 1.00 92.19 111 GLN A CA 1
ATOM 916 C C . GLN A 1 111 ? -16.468 5.713 13.462 1.00 92.19 111 GLN A C 1
ATOM 918 O O . GLN A 1 111 ? -16.002 5.393 14.553 1.00 92.19 111 GLN A O 1
ATOM 923 N N . GLY A 1 112 ? -16.580 4.847 12.453 1.00 92.75 112 GLY A N 1
ATOM 924 C CA . GLY A 1 112 ? -16.145 3.455 12.550 1.00 92.75 112 GLY A CA 1
ATOM 925 C C . GLY A 1 112 ? -14.625 3.315 12.564 1.00 92.75 112 GLY A C 1
ATOM 926 O O . GLY A 1 112 ? -14.094 2.485 13.301 1.00 92.75 112 GLY A O 1
ATOM 927 N N . THR A 1 113 ? -13.923 4.172 11.821 1.00 93.00 113 THR A N 1
ATOM 928 C CA . THR A 1 113 ? -12.480 4.051 11.558 1.00 93.00 113 THR A CA 1
ATOM 929 C C . THR A 1 113 ? -11.708 5.294 12.023 1.00 93.00 113 THR A C 1
ATOM 931 O O . THR A 1 113 ? -11.170 6.069 11.222 1.00 93.00 113 THR A O 1
ATOM 934 N N . PRO A 1 114 ? -11.625 5.518 13.347 1.00 90.56 114 PRO A N 1
ATOM 935 C CA . PRO A 1 114 ? -11.000 6.715 13.910 1.00 90.56 114 PRO A CA 1
ATOM 936 C C . PRO A 1 114 ? -9.484 6.788 13.668 1.00 90.56 114 PRO A C 1
ATOM 938 O O . PRO A 1 114 ? -8.870 7.819 13.931 1.00 90.56 114 PRO A O 1
ATOM 941 N N . TRP A 1 115 ? -8.866 5.701 13.197 1.00 90.31 115 TRP A N 1
ATOM 942 C CA . TRP A 1 115 ? -7.450 5.659 12.832 1.00 90.31 115 TRP A CA 1
ATOM 943 C C . TRP A 1 115 ? -7.145 6.334 11.488 1.00 90.31 115 TRP A C 1
ATOM 945 O O . TRP A 1 115 ? -6.002 6.729 11.256 1.00 90.31 115 TRP A O 1
ATOM 955 N N . HIS A 1 116 ? -8.143 6.528 10.622 1.00 91.94 116 HIS A N 1
ATOM 95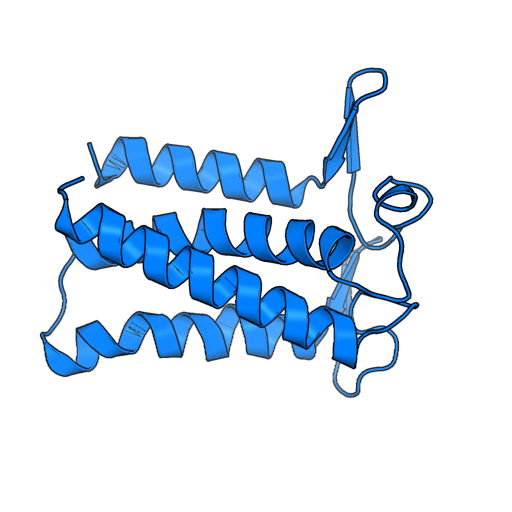6 C CA . HIS A 1 116 ? -7.981 7.342 9.424 1.00 91.94 116 HIS A CA 1
ATOM 957 C C . HIS A 1 116 ? -8.245 8.817 9.726 1.00 91.94 116 HIS A C 1
ATOM 959 O O . HIS A 1 116 ? -9.136 9.188 10.490 1.00 91.94 116 HIS A O 1
ATOM 965 N N . GLN A 1 117 ? -7.495 9.686 9.053 1.00 92.00 117 GLN A N 1
ATOM 966 C CA . GLN A 1 117 ? -7.864 11.090 8.929 1.00 92.00 117 GLN A CA 1
ATOM 967 C C . GLN A 1 117 ? -8.823 11.225 7.748 1.00 92.00 117 GLN A C 1
ATOM 969 O O . GLN A 1 117 ? -8.519 10.736 6.664 1.00 92.00 117 GLN A O 1
ATOM 974 N N . TRP A 1 118 ? -9.963 11.882 7.946 1.00 94.31 118 TRP A N 1
ATOM 975 C CA . TRP A 1 118 ? -11.043 11.952 6.961 1.00 94.31 118 TRP A CA 1
ATOM 976 C C . TRP A 1 118 ? -11.225 13.367 6.417 1.00 94.31 118 TRP A C 1
ATOM 978 O O . TRP A 1 118 ? -11.227 14.335 7.176 1.00 94.31 118 TRP A O 1
ATOM 988 N N . VAL A 1 119 ? -11.455 13.478 5.110 1.00 94.12 119 VAL A N 1
ATOM 989 C CA . VAL A 1 119 ? -12.020 14.676 4.477 1.00 94.12 119 VAL A CA 1
ATOM 990 C C . VAL A 1 119 ? -13.493 14.410 4.209 1.00 94.12 119 VAL A C 1
ATOM 992 O O . VAL A 1 119 ? -13.848 13.366 3.665 1.00 94.12 119 VAL A O 1
ATOM 995 N N . SER A 1 120 ? -14.355 15.351 4.596 1.00 92.44 120 SER A N 1
ATOM 996 C CA . SER A 1 120 ? -15.797 15.267 4.350 1.00 92.44 120 SER A CA 1
ATOM 997 C C . SER A 1 120 ? -16.222 16.317 3.327 1.00 92.44 120 SER A C 1
ATOM 999 O O . SER A 1 120 ? -16.019 17.510 3.545 1.00 92.44 120 SER A O 1
ATOM 1001 N N . VAL A 1 121 ? -16.837 15.879 2.229 1.00 88.12 121 VAL A N 1
ATOM 1002 C CA . VAL A 1 121 ? -17.467 16.740 1.218 1.00 88.12 121 VAL A CA 1
ATOM 1003 C C . VAL A 1 121 ? -18.950 16.378 1.156 1.00 88.12 121 VAL A C 1
ATOM 1005 O O . VAL A 1 121 ? -19.356 15.394 0.536 1.00 88.12 121 VAL A O 1
ATOM 1008 N N . GLY A 1 122 ? -19.780 17.146 1.863 1.00 87.19 122 GLY A N 1
ATOM 1009 C CA . GLY A 1 122 ? -21.191 16.809 2.052 1.00 87.19 122 GLY A CA 1
ATOM 1010 C C . GLY A 1 122 ? -21.351 15.485 2.809 1.00 87.19 122 GLY A C 1
ATOM 1011 O O . GLY A 1 122 ? -20.904 15.365 3.946 1.00 87.19 122 GLY A O 1
ATOM 1012 N N . LYS A 1 123 ? -21.994 14.491 2.180 1.00 86.88 123 LYS A N 1
ATOM 1013 C CA . LYS A 1 123 ? -22.162 13.136 2.746 1.00 86.88 123 LYS A CA 1
ATOM 1014 C C . LYS A 1 123 ? -20.994 12.195 2.438 1.00 86.88 123 LYS A C 1
ATOM 1016 O O . LYS A 1 123 ? -20.941 11.106 2.999 1.00 86.88 123 LYS A O 1
ATOM 1021 N N . LEU A 1 124 ? -20.100 12.582 1.530 1.00 88.44 124 LEU A N 1
ATOM 1022 C CA . LEU A 1 124 ? -18.975 11.755 1.124 1.00 88.44 124 LEU A CA 1
ATOM 1023 C C . LEU A 1 124 ? -17.822 11.957 2.103 1.00 88.44 124 LEU A C 1
ATOM 1025 O O . LEU A 1 124 ? -17.369 13.082 2.309 1.00 88.44 124 LEU A O 1
ATOM 1029 N N . GLN A 1 125 ? -17.353 10.864 2.692 1.00 93.81 125 GLN A N 1
ATOM 1030 C CA . GLN A 1 125 ? -16.177 10.840 3.548 1.00 93.81 125 GLN A CA 1
ATOM 1031 C C . GLN A 1 125 ? -15.098 10.034 2.828 1.00 93.81 125 GLN A C 1
ATOM 1033 O O . GLN A 1 125 ? -15.374 8.933 2.358 1.00 93.81 125 GLN A O 1
ATOM 1038 N N . ILE A 1 126 ? -13.893 10.591 2.705 1.00 94.56 126 ILE A N 1
ATOM 1039 C CA . ILE A 1 126 ? -12.752 9.924 2.063 1.00 94.56 126 ILE A CA 1
ATOM 1040 C C . ILE A 1 126 ? -11.533 10.030 2.987 1.00 94.56 126 ILE A C 1
ATOM 1042 O O . ILE A 1 126 ? -11.257 11.131 3.482 1.00 94.56 126 ILE A O 1
ATOM 1046 N N . PRO A 1 127 ? -10.769 8.944 3.211 1.00 95.50 127 PRO A N 1
ATOM 1047 C CA . PRO A 1 127 ? -9.510 9.032 3.938 1.00 95.50 127 PRO A CA 1
ATOM 1048 C C . PRO A 1 127 ? -8.522 9.971 3.229 1.00 95.50 127 PRO A C 1
ATOM 1050 O O . PRO A 1 127 ? -8.275 9.849 2.030 1.00 95.50 127 PRO A O 1
ATOM 1053 N N . VAL A 1 128 ? -7.898 10.885 3.973 1.00 94.50 128 VAL A N 1
ATOM 1054 C CA . VAL A 1 128 ? -6.898 11.844 3.466 1.00 94.50 128 VAL A CA 1
ATOM 1055 C C . VAL A 1 128 ? -5.790 11.120 2.700 1.00 94.50 128 VAL A C 1
ATOM 1057 O O . VAL A 1 128 ? -5.416 11.538 1.606 1.00 94.50 128 VAL A O 1
ATOM 1060 N N . PHE A 1 129 ? -5.298 9.998 3.233 1.00 93.25 129 PHE A N 1
ATOM 1061 C CA . PHE A 1 129 ? -4.234 9.226 2.593 1.00 93.25 129 PHE A CA 1
ATOM 1062 C C . PHE A 1 129 ? -4.642 8.624 1.244 1.00 93.25 129 PHE A C 1
ATOM 1064 O O . PHE A 1 129 ? -3.775 8.467 0.389 1.00 93.25 129 PHE A O 1
ATOM 1071 N N . TYR A 1 130 ? -5.930 8.350 1.001 1.00 96.19 130 TYR A N 1
ATOM 1072 C CA . TYR A 1 130 ? -6.385 7.895 -0.317 1.00 96.19 130 TYR A CA 1
ATOM 1073 C C . TYR A 1 130 ? -6.236 9.014 -1.337 1.00 96.19 130 TYR A C 1
ATOM 1075 O O . TYR A 1 130 ? -5.707 8.796 -2.420 1.00 96.19 130 TYR A O 1
ATOM 1083 N N . ILE A 1 131 ? -6.637 10.230 -0.964 1.00 96.44 131 ILE A N 1
ATOM 1084 C CA . ILE A 1 131 ? -6.507 11.410 -1.821 1.00 96.44 131 ILE A CA 1
ATOM 1085 C C . ILE A 1 131 ? -5.029 11.654 -2.144 1.00 96.44 131 ILE A C 1
ATOM 1087 O O . ILE A 1 131 ? -4.677 11.805 -3.310 1.00 96.44 131 ILE A O 1
ATOM 1091 N N . VAL A 1 132 ? -4.154 11.628 -1.133 1.00 96.81 132 VAL A N 1
ATOM 1092 C CA . VAL A 1 132 ? -2.706 11.827 -1.317 1.00 96.81 132 VAL A CA 1
ATOM 1093 C C . VAL A 1 132 ? -2.108 10.773 -2.254 1.00 96.81 132 VAL A C 1
ATOM 1095 O O . VAL A 1 132 ? -1.384 11.131 -3.182 1.00 96.81 132 VAL A O 1
ATOM 1098 N N . ARG A 1 133 ? -2.426 9.488 -2.052 1.00 97.50 133 ARG A N 1
ATOM 1099 C CA . ARG A 1 133 ? -1.926 8.383 -2.888 1.00 97.50 133 ARG A CA 1
ATOM 1100 C C . ARG A 1 133 ? -2.440 8.468 -4.324 1.00 97.50 133 ARG A C 1
ATOM 1102 O O . ARG A 1 133 ? -1.647 8.327 -5.249 1.00 97.50 133 ARG A O 1
ATOM 1109 N N . ILE A 1 134 ? -3.726 8.764 -4.518 1.00 97.69 134 ILE A N 1
ATOM 1110 C CA . ILE A 1 134 ? -4.332 8.918 -5.848 1.00 97.69 134 ILE A CA 1
ATOM 1111 C C . ILE A 1 134 ? -3.732 10.121 -6.582 1.00 97.69 134 ILE A C 1
ATOM 1113 O O . ILE A 1 134 ? -3.340 9.987 -7.737 1.00 97.69 134 ILE A O 1
ATOM 1117 N N . ILE A 1 135 ? -3.596 11.279 -5.926 1.00 98.19 135 ILE A N 1
ATOM 1118 C CA . ILE A 1 135 ? -2.940 12.453 -6.524 1.00 98.19 135 ILE A CA 1
ATOM 1119 C C . ILE A 1 135 ? -1.488 12.122 -6.885 1.00 98.19 135 ILE A C 1
ATOM 1121 O O . ILE A 1 135 ? -1.057 12.419 -7.996 1.00 98.19 135 ILE A O 1
ATOM 1125 N N . GLY A 1 136 ? -0.751 11.461 -5.988 1.00 98.38 136 GLY A N 1
ATOM 1126 C CA . GLY A 1 136 ? 0.609 10.997 -6.261 1.00 98.38 136 GLY A CA 1
ATOM 1127 C C . GLY A 1 136 ? 0.677 10.074 -7.479 1.00 98.38 136 GLY A C 1
ATOM 1128 O O . GLY A 1 136 ? 1.525 10.266 -8.345 1.00 98.38 136 GLY A O 1
ATOM 1129 N N . ALA A 1 137 ? -0.250 9.121 -7.595 1.00 98.38 137 ALA A N 1
ATOM 1130 C CA . ALA A 1 137 ? -0.331 8.219 -8.739 1.00 98.38 137 ALA A CA 1
ATOM 1131 C C . ALA A 1 137 ? -0.629 8.973 -10.045 1.00 98.38 137 ALA A C 1
ATOM 1133 O O . ALA A 1 137 ? 0.000 8.698 -11.063 1.00 98.38 137 ALA A O 1
ATOM 1134 N N . LEU A 1 138 ? -1.532 9.958 -10.023 1.00 98.31 138 LEU A N 1
ATOM 1135 C CA . LEU A 1 138 ? -1.827 10.799 -11.189 1.00 98.31 138 LEU A CA 1
ATOM 1136 C C . LEU A 1 138 ? -0.614 11.638 -11.616 1.00 98.31 138 LEU A C 1
ATOM 1138 O O . LEU A 1 138 ? -0.334 11.749 -12.810 1.00 98.31 138 LEU A O 1
ATOM 1142 N N . ILE A 1 139 ? 0.129 12.198 -10.659 1.00 98.50 139 ILE A N 1
ATOM 1143 C CA . ILE A 1 139 ? 1.386 12.910 -10.928 1.00 98.50 139 ILE A CA 1
ATOM 1144 C C . ILE A 1 139 ? 2.400 11.961 -11.570 1.00 98.50 139 ILE A C 1
ATOM 1146 O O . ILE A 1 139 ? 2.950 12.285 -12.617 1.00 98.50 139 ILE A O 1
ATOM 1150 N N . VAL A 1 140 ? 2.605 10.769 -11.002 1.00 98.44 140 VAL A N 1
ATOM 1151 C CA . VAL A 1 140 ? 3.535 9.784 -11.573 1.00 98.44 140 VAL A CA 1
ATOM 1152 C C . VAL A 1 140 ? 3.127 9.401 -12.993 1.00 98.44 140 VAL A C 1
ATOM 1154 O O . VAL A 1 140 ? 3.961 9.416 -13.896 1.00 98.44 140 VAL A O 1
ATOM 1157 N N . TYR A 1 141 ? 1.842 9.114 -13.205 1.00 98.19 141 TYR A N 1
ATOM 1158 C CA . TYR A 1 141 ? 1.325 8.755 -14.518 1.00 98.19 141 TYR A CA 1
ATOM 1159 C C . TYR A 1 141 ? 1.575 9.873 -15.535 1.00 98.19 141 TYR A C 1
ATOM 1161 O O . TYR A 1 141 ? 2.162 9.635 -16.585 1.00 98.19 141 TYR A O 1
ATOM 1169 N N . SER A 1 142 ? 1.180 11.103 -15.194 1.00 97.69 142 SER A N 1
ATOM 1170 C CA . SER A 1 142 ? 1.280 12.263 -16.086 1.00 97.69 142 SER A CA 1
ATOM 1171 C C . SER A 1 142 ? 2.709 12.705 -16.395 1.00 97.69 142 SER A C 1
ATOM 1173 O O . SER A 1 142 ? 2.966 13.185 -17.494 1.00 97.69 142 SER A O 1
ATOM 1175 N N . MET A 1 143 ? 3.636 12.558 -15.448 1.00 97.69 143 MET A N 1
ATOM 1176 C CA . MET A 1 143 ? 5.009 13.034 -15.611 1.00 97.69 143 MET A CA 1
ATOM 1177 C C . MET A 1 143 ? 5.955 11.977 -16.179 1.00 97.69 143 MET A C 1
ATOM 1179 O O . MET A 1 143 ? 6.954 12.347 -16.794 1.00 97.69 143 MET A O 1
ATOM 1183 N N . PHE A 1 144 ? 5.675 10.687 -15.964 1.00 97.81 144 PHE A N 1
ATOM 1184 C CA . PHE A 1 144 ? 6.632 9.619 -16.266 1.00 97.81 144 PHE A CA 1
ATOM 1185 C C . PHE A 1 144 ? 6.086 8.475 -17.130 1.00 97.81 144 PHE A C 1
ATOM 1187 O O . PHE A 1 144 ? 6.897 7.702 -17.629 1.00 97.81 144 PHE A O 1
ATOM 1194 N N . LEU A 1 145 ? 4.761 8.330 -17.301 1.00 96.38 145 LEU A N 1
ATOM 1195 C CA . LEU A 1 145 ? 4.156 7.150 -17.954 1.00 96.38 145 LEU A CA 1
ATOM 1196 C C . LEU A 1 145 ? 3.251 7.451 -19.165 1.00 96.38 145 LEU A C 1
ATOM 1198 O O . LEU A 1 145 ? 2.706 6.496 -19.748 1.00 96.38 145 LEU A O 1
ATOM 1202 N N . ILE A 1 146 ? 3.081 8.733 -19.518 1.00 90.00 146 ILE A N 1
ATOM 1203 C CA . ILE A 1 146 ? 2.441 9.169 -20.773 1.00 90.00 146 ILE A CA 1
ATOM 1204 C C . ILE A 1 146 ? 3.300 8.743 -21.961 1.00 90.00 146 ILE A C 1
ATOM 1206 O O . ILE A 1 146 ? 4.513 9.038 -21.951 1.00 90.00 146 ILE A O 1
#

Secondary structure (DSSP, 8-state):
--HHHHHHHHHHHHHHHHHHHHHHHHHTTS-TTTT--S-EEEETTEEEEHHHHIIIIIIHHHHHHHHHHHH---HHHHHHHHHHHHHHHHHHHHHHHHH-TTS-GGG-STTT-TTS-EEEETTEEEEHHHHHHHHHHHHHIIIII-

Sequence (146 aa):
MTPSDWIVFGLVQGAMVATAFWEAYIEGPEGWAKNQVGWKIKMGSFTYTAYHFWLYWVMIPLLLAIPFALIGWDTHLFWVLVFAYLLGTTVEDFMWFVVNPVYPFSKFNAQGTPWHQWVSVGKLQIPVFYIVRIIGALIVYSMFLI

Organism: NCBI:txid1974515

pLDDT: mean 95.77, std 3.21, range [82.62, 98.75]

Foldseek 3Di:
DDPVLVVVLVVLLVVLLVVLLVQLVVQAQPDDCPPPDADWDDDDLAIDGPVCCCVLVNPLVVVLCVVCVVPNDDQLSVLSSLLSSLVSNVSNVLSNCVNRPRRHVVLPACVSCVNFDWDDDPPDIDGPSNVVSVVVSVCSCVPRPD

Radius of gyration: 16.23 Å; chains: 1; bounding box: 41×29×42 Å